Protein AF-Q4JHN9-F1 (afdb_monomer_lite)

Sequence (179 aa):
MSAEQQNNEEVTIDLRRLFILIRKHIISILIWMIGLGLIAYGVSEYVLVPKYTASTQLLVNRKTADANHADANQAYANQQADINAVTTYKDIITSNVILKGASKYLANPVTLVKKATPAKKAVYKTNDGTRTLVKKAVKAKPAVYKRESKSYSVSANELASAVSVTTTTSSQVFTLSAT

InterPro domains:
  IPR003856 Polysaccharide chain length determinant, N-terminal domain [PF02706] (12-102)
  IPR050445 Bacterial polysaccharide biosynthesis and export [PTHR32309] (4-179)

Radius of gyration: 36.32 Å; chains: 1; bounding box: 99×87×78 Å

pLDDT: mean 79.11, std 12.31, range [41.12, 96.75]

Structure (mmCIF, N/CA/C/O backbone):
data_AF-Q4JHN9-F1
#
_entry.id   AF-Q4JHN9-F1
#
loop_
_atom_site.group_PDB
_atom_site.id
_atom_site.type_symbol
_atom_site.label_atom_id
_atom_site.label_alt_id
_atom_site.label_comp_id
_atom_site.label_asym_id
_atom_site.label_entity_id
_atom_site.label_seq_id
_atom_site.pdbx_PDB_ins_code
_atom_site.Cartn_x
_atom_site.Cartn_y
_atom_site.Cartn_z
_atom_site.occupancy
_atom_site.B_iso_or_equiv
_atom_site.auth_seq_id
_atom_site.auth_comp_id
_atom_site.auth_asym_id
_atom_site.auth_atom_id
_atom_site.pdbx_PDB_model_num
ATOM 1 N N . MET A 1 1 ? -60.855 36.643 19.076 1.00 41.12 1 MET A N 1
ATOM 2 C CA . MET A 1 1 ? -59.523 37.004 19.606 1.00 41.12 1 MET A CA 1
ATOM 3 C C . MET A 1 1 ? -59.345 36.273 20.923 1.00 41.12 1 MET A C 1
ATOM 5 O O . MET A 1 1 ? -59.906 36.708 21.916 1.00 41.12 1 MET A O 1
ATOM 9 N N . SER A 1 2 ? -58.635 35.146 20.904 1.00 42.09 2 SER A N 1
ATOM 10 C CA . SER A 1 2 ? -58.184 34.444 22.110 1.00 42.09 2 SER A CA 1
ATOM 11 C C . SER A 1 2 ? -56.665 34.478 22.063 1.00 42.09 2 SER A C 1
ATOM 13 O O . SER A 1 2 ? -56.081 33.980 21.106 1.00 42.09 2 SER A O 1
ATOM 15 N N . ALA A 1 3 ? -56.047 35.170 23.015 1.00 45.53 3 ALA A N 1
ATOM 16 C CA . ALA A 1 3 ? -54.600 35.275 23.096 1.00 45.53 3 ALA A CA 1
ATOM 17 C C . ALA A 1 3 ? -54.029 33.956 23.631 1.00 45.53 3 ALA A C 1
ATOM 19 O O . ALA A 1 3 ? -54.346 33.551 24.749 1.00 45.53 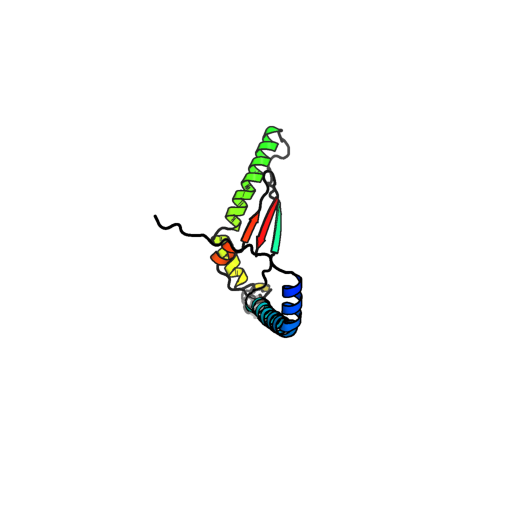3 ALA A O 1
ATOM 20 N N . GLU A 1 4 ? -53.195 33.297 22.829 1.00 49.97 4 GLU A N 1
ATOM 21 C CA . GLU A 1 4 ? -52.275 32.265 23.296 1.00 49.97 4 GLU A CA 1
ATOM 22 C C . GLU A 1 4 ? -51.260 32.915 24.244 1.00 49.97 4 GLU A C 1
ATOM 24 O O . GLU A 1 4 ? -50.441 33.737 23.834 1.00 49.97 4 GLU A O 1
ATOM 29 N N . GLN A 1 5 ? -51.317 32.566 25.528 1.00 47.78 5 GLN A N 1
ATOM 30 C CA . GLN A 1 5 ? -50.226 32.849 26.454 1.00 47.78 5 GLN A CA 1
ATOM 31 C C . GLN A 1 5 ? -49.140 31.789 26.251 1.00 47.78 5 GLN A C 1
ATOM 33 O O . GLN A 1 5 ? -49.247 30.667 26.744 1.00 47.78 5 GLN A O 1
ATOM 38 N N . GLN A 1 6 ? -48.094 32.151 25.508 1.00 51.75 6 GLN A N 1
ATOM 39 C CA . GLN A 1 6 ? -46.836 31.410 25.471 1.00 51.75 6 GLN A CA 1
ATOM 40 C C . GLN A 1 6 ? -46.170 31.487 26.852 1.00 51.75 6 GLN A C 1
ATOM 42 O O . GLN A 1 6 ? -45.677 32.537 27.263 1.00 51.75 6 GLN A O 1
ATOM 47 N N . ASN A 1 7 ? -46.182 30.369 27.579 1.00 50.44 7 ASN A N 1
ATOM 48 C CA . ASN A 1 7 ? -45.398 30.178 28.792 1.00 50.44 7 ASN A CA 1
ATOM 49 C C . ASN A 1 7 ? -43.935 29.931 28.388 1.00 50.44 7 ASN A C 1
ATOM 51 O O . ASN A 1 7 ? -43.575 28.835 27.963 1.00 50.44 7 ASN A O 1
ATOM 55 N N . ASN A 1 8 ? -43.115 30.976 28.476 1.00 60.31 8 ASN A N 1
ATOM 56 C CA . ASN A 1 8 ? -41.665 30.846 28.450 1.00 60.31 8 ASN A CA 1
ATOM 57 C C . ASN A 1 8 ? -41.204 30.426 29.851 1.00 60.31 8 ASN A C 1
ATOM 59 O O . ASN A 1 8 ? -41.016 31.274 30.722 1.00 60.31 8 ASN A O 1
ATOM 63 N N . GLU A 1 9 ? -41.026 29.123 30.067 1.00 59.16 9 GLU A N 1
ATOM 64 C CA . GLU A 1 9 ? -40.339 28.620 31.254 1.00 59.16 9 GLU A CA 1
ATOM 65 C C . GLU A 1 9 ? -38.863 29.035 31.179 1.00 59.16 9 GLU A C 1
ATOM 67 O O . GLU A 1 9 ? -38.101 28.548 30.341 1.00 59.16 9 GLU A O 1
ATOM 72 N N . GLU A 1 10 ? -38.440 29.959 32.045 1.00 56.34 10 GLU A N 1
ATOM 73 C CA . GLU A 1 10 ? -37.020 30.214 32.277 1.00 56.34 10 GLU A CA 1
ATOM 74 C C . GLU A 1 10 ? -36.365 28.915 32.766 1.00 56.34 10 GLU A C 1
ATOM 76 O O . GLU A 1 10 ? -36.549 28.493 33.911 1.00 56.34 10 GLU A O 1
ATOM 81 N N . VAL A 1 11 ? -35.583 28.269 31.897 1.00 64.56 11 VAL A N 1
ATOM 82 C CA . VAL A 1 11 ? -34.820 27.055 32.218 1.00 64.56 11 VAL A CA 1
ATOM 83 C C . VAL A 1 11 ? -33.631 27.437 33.105 1.00 64.56 11 VAL A C 1
ATOM 85 O O . VAL A 1 11 ? -32.476 27.482 32.682 1.00 64.56 11 VAL A O 1
ATOM 88 N N . THR A 1 12 ? -33.910 27.755 34.365 1.00 68.38 12 THR A N 1
ATOM 89 C CA . THR A 1 12 ? -32.893 28.004 35.387 1.00 68.38 12 THR A CA 1
ATOM 90 C C . THR A 1 12 ? -32.438 26.660 35.954 1.00 68.38 12 THR A C 1
ATOM 92 O O . THR A 1 12 ? -33.041 26.071 36.850 1.00 68.38 12 THR A O 1
ATOM 95 N N . ILE A 1 13 ? -31.373 26.107 35.370 1.00 71.50 13 ILE A N 1
ATOM 96 C CA . ILE A 1 13 ? -30.802 24.828 35.809 1.00 71.50 13 ILE A CA 1
ATOM 97 C C . ILE A 1 13 ? -30.054 25.039 37.130 1.00 71.50 13 ILE A C 1
ATOM 99 O O . ILE A 1 13 ? -28.953 25.588 37.161 1.00 71.50 13 ILE A O 1
ATOM 103 N N . ASP A 1 14 ? -30.637 24.562 38.230 1.00 82.38 14 ASP A N 1
ATOM 104 C CA . ASP A 1 14 ? -30.000 24.576 39.549 1.00 82.38 14 ASP A CA 1
ATOM 105 C C . ASP A 1 14 ? -28.889 23.509 39.649 1.00 82.38 14 ASP A C 1
ATOM 107 O O . ASP A 1 14 ? -29.134 22.298 39.732 1.00 82.38 14 ASP A O 1
ATOM 111 N N . LEU A 1 15 ? -27.637 23.976 39.686 1.00 85.25 15 LEU A N 1
ATOM 112 C CA . LEU A 1 15 ? -26.432 23.145 39.764 1.00 85.25 15 LEU A CA 1
ATOM 113 C C . LEU A 1 15 ? -26.365 22.294 41.043 1.00 85.25 15 LEU A C 1
ATOM 115 O O . LEU A 1 15 ? -25.808 21.191 41.019 1.00 85.25 15 LEU A O 1
ATOM 119 N N . ARG A 1 16 ? -26.952 22.748 42.162 1.00 84.94 16 ARG A N 1
ATOM 120 C CA . ARG A 1 16 ? -26.986 21.954 43.405 1.00 84.94 16 ARG A CA 1
ATOM 121 C C . ARG A 1 16 ? -27.876 20.731 43.253 1.00 84.94 16 ARG A C 1
ATOM 123 O O . ARG A 1 16 ? -27.488 19.642 43.680 1.00 84.94 16 ARG A O 1
ATOM 130 N N . ARG A 1 17 ? -29.048 20.890 42.630 1.00 82.25 17 ARG A N 1
ATOM 131 C CA . ARG A 1 17 ? -29.961 19.771 42.350 1.00 82.25 17 ARG A CA 1
ATOM 132 C C . ARG A 1 17 ? -29.320 18.749 41.419 1.00 82.25 17 ARG A C 1
ATOM 134 O O . ARG A 1 17 ? -29.423 17.552 41.686 1.00 82.25 17 ARG A O 1
ATOM 141 N N . LEU A 1 18 ? -28.601 19.202 40.393 1.00 85.50 18 LEU A N 1
ATOM 142 C CA . LEU A 1 18 ? -27.877 18.321 39.475 1.00 85.50 18 LEU A CA 1
ATOM 143 C C . LEU A 1 18 ? -26.806 17.489 40.203 1.00 85.50 18 LEU A C 1
ATOM 145 O O . LEU A 1 18 ? -26.737 16.274 40.024 1.00 85.50 18 LEU A O 1
ATOM 149 N N . PHE A 1 19 ? -26.012 18.112 41.079 1.00 87.56 19 PHE A N 1
ATOM 150 C CA . PHE A 1 19 ? -24.959 17.418 41.827 1.00 87.56 19 PHE A CA 1
ATOM 151 C C . PHE A 1 19 ? -25.514 16.334 42.765 1.00 87.56 19 PHE A C 1
ATOM 153 O O . PHE A 1 19 ? -24.973 15.228 42.846 1.00 87.56 19 PHE A O 1
ATOM 160 N N . ILE A 1 20 ? -26.631 16.617 43.442 1.00 88.19 20 ILE A N 1
ATOM 161 C CA . ILE A 1 20 ? -27.320 15.640 44.298 1.00 88.19 20 ILE A CA 1
ATOM 162 C C . ILE A 1 20 ? -27.858 14.472 43.457 1.00 88.19 20 ILE A C 1
ATOM 164 O O . ILE A 1 20 ? -27.726 13.311 43.857 1.00 88.19 20 ILE A O 1
ATOM 168 N N . LEU A 1 21 ? -28.417 14.757 42.277 1.00 86.94 21 LEU A N 1
ATOM 169 C CA . LEU A 1 21 ? -28.942 13.742 41.364 1.00 86.94 21 LEU A CA 1
ATOM 170 C C . LEU A 1 21 ? -27.839 12.812 40.835 1.00 86.94 21 LEU A C 1
ATOM 172 O O . LEU A 1 21 ? -28.029 11.593 40.823 1.00 86.94 21 LEU A O 1
ATOM 176 N N . ILE A 1 22 ? -26.683 13.372 40.464 1.00 88.44 22 ILE A N 1
ATOM 177 C CA . ILE A 1 22 ? -25.501 12.620 40.019 1.00 88.44 22 ILE A CA 1
ATOM 178 C C . ILE A 1 22 ? -24.998 11.710 41.138 1.00 88.44 22 ILE A C 1
ATOM 180 O O . ILE A 1 22 ? -24.801 10.518 40.914 1.00 88.44 22 ILE A O 1
ATOM 184 N N . ARG A 1 23 ? -24.843 12.231 42.362 1.00 88.94 23 ARG A N 1
ATOM 185 C CA . ARG A 1 23 ? -24.357 11.434 43.499 1.00 88.94 23 ARG A CA 1
ATOM 186 C C . ARG A 1 23 ? -25.305 10.280 43.838 1.00 88.94 23 ARG A C 1
ATOM 188 O O . ARG A 1 23 ? -24.839 9.203 44.198 1.00 88.94 23 ARG A O 1
ATOM 195 N N . LYS A 1 24 ? -26.617 10.479 43.670 1.00 90.94 24 LYS A N 1
ATOM 196 C CA . LYS A 1 24 ? -27.637 9.435 43.857 1.00 90.94 24 LYS A CA 1
ATOM 197 C C . LYS A 1 24 ? -27.557 8.322 42.802 1.00 90.94 24 LYS A C 1
ATOM 199 O O . LYS A 1 24 ? -27.818 7.172 43.132 1.00 90.94 24 LYS A O 1
ATOM 204 N N . HIS A 1 25 ? -27.171 8.642 41.565 1.00 93.00 25 HIS A N 1
ATOM 205 C CA . HIS A 1 25 ? -27.132 7.691 40.442 1.00 93.00 25 HIS A CA 1
ATOM 206 C C . HIS A 1 25 ? -25.715 7.315 39.998 1.00 93.00 25 HIS A C 1
ATOM 208 O O . HIS A 1 25 ? -25.537 6.747 38.921 1.00 93.00 25 HIS A O 1
ATOM 214 N N . ILE A 1 26 ? -24.697 7.580 40.819 1.00 92.56 26 ILE A N 1
ATOM 215 C CA . ILE A 1 26 ? -23.294 7.395 40.431 1.00 92.56 26 ILE A CA 1
ATOM 216 C C . ILE A 1 26 ? -22.967 5.945 40.046 1.00 92.56 26 ILE A C 1
ATOM 218 O O . ILE A 1 26 ? -22.181 5.705 39.136 1.00 92.56 26 ILE A O 1
ATOM 222 N N . ILE A 1 27 ? -23.650 4.978 40.667 1.00 92.19 27 ILE A N 1
ATOM 223 C CA . ILE A 1 27 ? -23.538 3.551 40.336 1.00 92.19 27 ILE A CA 1
ATOM 224 C C . ILE A 1 27 ? -24.110 3.268 38.940 1.00 92.19 27 ILE A C 1
ATOM 226 O O . ILE A 1 27 ? -23.482 2.569 38.151 1.00 92.19 27 ILE A O 1
ATOM 230 N N . SER A 1 28 ? -25.263 3.851 38.596 1.00 92.44 28 SER A N 1
ATOM 231 C CA . SER A 1 28 ? -25.856 3.717 37.257 1.00 92.44 28 SER A CA 1
ATOM 232 C C . SER A 1 28 ? -24.954 4.321 36.182 1.00 92.44 28 SER A C 1
ATOM 234 O O . SER A 1 28 ? -24.826 3.752 35.101 1.00 92.44 28 SER A O 1
ATOM 236 N N . ILE A 1 29 ? -24.309 5.452 36.485 1.00 93.69 29 ILE A N 1
ATOM 237 C CA . ILE A 1 29 ? -23.337 6.090 35.589 1.00 93.69 29 ILE A CA 1
ATOM 238 C C . ILE A 1 29 ? -22.133 5.167 35.380 1.00 93.69 29 ILE A C 1
ATOM 240 O O . ILE A 1 29 ? -21.707 4.978 34.245 1.00 93.69 29 ILE A O 1
ATOM 244 N N . LEU A 1 30 ? -21.619 4.547 36.446 1.00 94.94 30 LEU A N 1
ATOM 245 C CA . LEU A 1 30 ? -20.498 3.612 36.358 1.00 94.94 30 LEU A CA 1
ATOM 246 C C . LEU A 1 30 ? -20.842 2.385 35.498 1.00 94.94 30 LEU A C 1
ATOM 248 O O . LEU A 1 30 ? -20.053 1.997 34.641 1.00 94.94 30 LEU A O 1
ATOM 252 N N . ILE A 1 31 ? -22.036 1.812 35.677 1.00 95.88 31 ILE A N 1
ATOM 253 C CA . ILE A 1 31 ? -22.520 0.672 34.882 1.00 95.88 31 ILE A CA 1
ATOM 254 C C . ILE A 1 31 ? -22.619 1.048 33.402 1.00 95.88 31 ILE A C 1
ATOM 256 O O . ILE A 1 31 ? -22.148 0.299 32.550 1.00 95.88 31 ILE A O 1
ATOM 260 N N . TRP A 1 32 ? -23.178 2.218 33.089 1.00 95.75 32 TRP A N 1
ATOM 261 C CA . TRP A 1 32 ? -23.251 2.715 31.714 1.00 95.75 32 TRP A CA 1
ATOM 262 C C . TRP A 1 32 ? -21.872 2.986 31.116 1.00 95.75 32 TRP A C 1
ATOM 264 O O . TRP A 1 32 ? -21.642 2.661 29.955 1.00 95.75 32 TRP A O 1
ATOM 274 N N . MET A 1 33 ? -20.943 3.532 31.902 1.00 95.69 33 MET A N 1
ATOM 275 C CA . MET A 1 33 ? -19.576 3.788 31.455 1.00 95.69 33 MET A CA 1
ATOM 276 C C . MET A 1 33 ? -18.860 2.481 31.097 1.00 95.69 33 MET A C 1
ATOM 278 O O . MET A 1 33 ? -18.254 2.384 30.033 1.00 95.69 33 MET A O 1
ATOM 282 N N . ILE A 1 34 ? -18.981 1.457 31.946 1.00 96.75 34 ILE A N 1
ATOM 283 C CA . ILE A 1 34 ? -18.409 0.130 31.690 1.00 96.75 34 ILE A CA 1
ATOM 284 C C . ILE A 1 34 ? -19.102 -0.524 30.491 1.00 96.75 34 ILE A C 1
ATOM 286 O O . ILE A 1 34 ? -18.427 -1.051 29.613 1.00 96.75 34 ILE A O 1
ATOM 290 N N . GLY A 1 35 ? -20.433 -0.455 30.412 1.00 96.44 35 GLY A N 1
ATOM 291 C CA . GLY A 1 35 ? -21.207 -1.028 29.310 1.00 96.44 35 GLY A CA 1
ATOM 292 C C . GLY A 1 35 ? -20.828 -0.426 27.958 1.00 96.44 35 GLY A C 1
ATOM 293 O O . GLY A 1 35 ? -20.482 -1.157 27.032 1.00 96.44 35 GLY A O 1
ATOM 294 N N . LEU A 1 36 ? -20.812 0.904 27.854 1.00 96.75 36 LEU A N 1
ATOM 295 C CA . LEU A 1 36 ? -20.372 1.598 26.644 1.00 96.75 36 LEU A CA 1
ATOM 296 C C . LEU A 1 36 ? -18.889 1.353 26.351 1.00 96.75 36 LEU A C 1
ATOM 298 O O . LEU A 1 36 ? -18.531 1.188 25.190 1.00 96.75 36 LEU A O 1
ATOM 302 N N . GLY A 1 37 ? -18.040 1.280 27.379 1.00 96.75 37 GLY A N 1
ATOM 303 C CA . GLY A 1 37 ? -16.620 0.963 27.231 1.00 96.75 37 GLY A CA 1
ATOM 304 C C . GLY A 1 37 ? -16.384 -0.427 26.638 1.00 96.75 37 GLY A C 1
ATOM 305 O O . GLY A 1 37 ? -15.584 -0.570 25.718 1.00 96.75 37 GLY A O 1
ATOM 306 N N . LEU A 1 38 ? -17.123 -1.441 27.097 1.00 96.19 38 LEU A N 1
ATOM 307 C CA . LEU A 1 38 ? -17.059 -2.800 26.550 1.00 96.19 38 LEU A CA 1
ATOM 308 C C . LEU A 1 38 ? -17.563 -2.858 25.107 1.00 96.19 38 LEU A C 1
ATOM 310 O O . LEU A 1 38 ? -16.948 -3.520 24.273 1.00 96.19 38 LEU A O 1
ATOM 314 N N . ILE A 1 39 ? -18.646 -2.141 24.796 1.00 95.69 39 ILE A N 1
ATOM 315 C CA . ILE A 1 39 ? -19.159 -2.040 23.425 1.00 95.69 39 ILE A CA 1
ATOM 316 C C . ILE A 1 39 ? -18.121 -1.360 22.525 1.00 95.69 39 ILE A C 1
ATOM 318 O O . ILE A 1 39 ? -17.803 -1.884 21.462 1.00 95.69 39 ILE A O 1
ATOM 322 N N . ALA A 1 40 ? -17.550 -0.233 22.955 1.00 95.12 40 ALA A N 1
ATOM 323 C CA . ALA A 1 40 ? -16.529 0.491 22.202 1.00 95.12 40 ALA A CA 1
ATOM 324 C C . ALA A 1 40 ? -15.269 -0.357 21.982 1.00 95.12 40 ALA A C 1
ATOM 326 O O . ALA A 1 40 ? -14.732 -0.373 20.877 1.00 95.12 40 ALA A O 1
ATOM 327 N N . TYR A 1 41 ? -14.835 -1.109 22.997 1.00 94.81 41 TYR A N 1
ATOM 328 C CA . TYR A 1 41 ? -13.729 -2.056 22.876 1.00 94.81 41 TYR A CA 1
ATOM 329 C C . TYR A 1 41 ? -14.039 -3.165 21.863 1.00 94.81 41 TYR A C 1
ATOM 331 O O . TYR A 1 41 ? -13.232 -3.426 20.975 1.00 94.81 41 TYR A O 1
ATOM 339 N N . GLY A 1 42 ? -15.232 -3.764 21.933 1.00 93.94 42 GLY A N 1
ATOM 340 C CA . GLY A 1 42 ? -15.662 -4.778 20.970 1.00 93.94 42 GLY A CA 1
ATOM 341 C C . GLY A 1 42 ? -15.710 -4.239 19.537 1.00 93.94 42 GLY A C 1
ATOM 342 O O . GLY A 1 42 ? -15.215 -4.876 18.612 1.00 93.94 42 GLY A O 1
ATOM 343 N N . VAL A 1 43 ? -16.235 -3.031 19.337 1.00 93.06 43 VAL A N 1
ATOM 344 C CA . VAL A 1 43 ? -16.220 -2.388 18.016 1.00 93.06 43 VAL A CA 1
ATOM 345 C C . VAL A 1 43 ? -14.783 -2.123 17.559 1.00 93.06 43 VAL A C 1
ATOM 347 O O . VAL A 1 43 ? -14.446 -2.403 16.411 1.00 93.06 43 VAL A O 1
ATOM 350 N N . SER A 1 44 ? -13.915 -1.635 18.442 1.00 92.44 44 SER A N 1
ATOM 351 C CA . SER A 1 44 ? -12.528 -1.333 18.091 1.00 92.44 44 SER A CA 1
ATOM 352 C C . SER A 1 44 ? -11.729 -2.573 17.695 1.00 92.44 44 SER A C 1
ATOM 354 O O . SER A 1 44 ? -10.974 -2.504 16.736 1.00 92.44 44 SER A O 1
ATOM 356 N N . GLU A 1 45 ? -11.876 -3.689 18.404 1.00 89.62 45 GLU A N 1
ATOM 357 C CA . GLU A 1 45 ? -11.063 -4.886 18.147 1.00 89.62 45 GLU A CA 1
ATOM 358 C C . GLU A 1 45 ? -11.598 -5.712 16.967 1.00 89.62 45 GLU A C 1
ATOM 360 O O . GLU A 1 45 ? -10.824 -6.258 16.183 1.00 89.62 45 GLU A O 1
ATOM 365 N N . TYR A 1 46 ? -12.925 -5.804 16.815 1.00 87.81 46 TYR A N 1
ATOM 366 C CA . TYR A 1 46 ? -13.541 -6.697 15.827 1.00 87.81 46 TYR A CA 1
ATOM 367 C C . TYR A 1 46 ? -13.997 -5.998 14.543 1.00 87.81 46 TYR A C 1
ATOM 369 O O . TYR A 1 46 ? -14.091 -6.651 13.505 1.00 87.81 46 TYR A O 1
ATOM 377 N N . VAL A 1 47 ? -14.307 -4.697 14.587 1.00 88.06 47 VAL A N 1
ATOM 378 C CA . VAL A 1 47 ? -14.827 -3.958 13.420 1.00 88.06 47 VAL A CA 1
ATOM 379 C C . VAL A 1 47 ? -13.741 -3.107 12.765 1.00 88.06 47 VAL A C 1
ATOM 381 O O . VAL A 1 47 ? -13.705 -3.002 11.537 1.00 88.06 47 VAL A O 1
ATOM 384 N N . LEU A 1 48 ? -12.836 -2.506 13.545 1.00 85.00 48 LEU A N 1
ATOM 385 C CA . LEU A 1 48 ? -11.754 -1.694 12.988 1.00 85.00 48 LEU A CA 1
ATOM 386 C C . LEU A 1 48 ? -10.588 -2.583 12.545 1.00 85.00 48 LEU A C 1
ATOM 388 O O . LEU A 1 48 ? -9.716 -2.952 13.324 1.00 85.00 48 LEU A O 1
ATOM 392 N N . VAL A 1 49 ? -10.550 -2.890 11.250 1.00 80.94 49 VAL A N 1
ATOM 393 C CA . VAL A 1 49 ? -9.400 -3.568 10.639 1.00 80.94 49 VAL A CA 1
ATOM 394 C C . VAL A 1 49 ? -8.184 -2.624 10.661 1.00 80.94 49 VAL A C 1
ATOM 396 O O . VAL A 1 49 ? -8.305 -1.483 10.196 1.00 80.94 49 VAL A O 1
ATOM 399 N N . PRO A 1 50 ? -7.007 -3.060 11.160 1.00 78.94 50 PRO A N 1
ATOM 400 C CA . PRO A 1 50 ? -5.805 -2.234 11.151 1.00 78.94 50 PRO A CA 1
ATOM 401 C C . PRO A 1 50 ? -5.396 -1.908 9.711 1.00 78.94 50 PRO A C 1
ATOM 403 O O . PRO A 1 50 ? -5.246 -2.801 8.877 1.00 78.94 50 PRO A O 1
ATOM 406 N N . LYS A 1 51 ? -5.210 -0.617 9.420 1.00 80.00 51 LYS A N 1
ATOM 407 C CA . LYS A 1 51 ? -4.725 -0.136 8.120 1.00 80.00 51 LYS A CA 1
ATOM 408 C C . LYS A 1 51 ? -3.211 0.027 8.167 1.00 80.00 51 LYS A C 1
ATOM 410 O O . LYS A 1 51 ? -2.697 0.710 9.051 1.00 80.00 51 LYS A O 1
ATOM 415 N N . TYR A 1 52 ? -2.510 -0.577 7.214 1.00 82.25 52 TYR A N 1
ATOM 416 C CA . TYR A 1 52 ? -1.054 -0.508 7.114 1.00 82.25 52 TYR A CA 1
ATOM 417 C C . TYR A 1 52 ? -0.672 0.295 5.885 1.00 82.25 52 TYR A C 1
ATOM 419 O O . TYR A 1 52 ? -1.064 -0.052 4.777 1.00 82.25 52 TYR A O 1
ATOM 427 N N . THR A 1 53 ? 0.123 1.342 6.077 1.00 83.69 53 THR A N 1
ATOM 428 C CA . THR A 1 53 ? 0.590 2.176 4.973 1.00 83.69 53 THR A CA 1
ATOM 429 C C . THR A 1 53 ? 2.050 1.882 4.649 1.00 83.69 53 THR A C 1
ATOM 431 O O . THR A 1 53 ? 2.894 1.738 5.533 1.00 83.69 53 THR A O 1
ATOM 434 N N . ALA A 1 54 ? 2.368 1.807 3.361 1.00 85.81 54 ALA A N 1
ATOM 435 C CA . ALA A 1 54 ? 3.733 1.744 2.851 1.00 85.81 54 ALA A CA 1
ATOM 436 C C . ALA A 1 54 ? 3.937 2.899 1.873 1.00 85.81 54 ALA A C 1
ATOM 438 O O . ALA A 1 54 ? 3.057 3.174 1.064 1.00 85.81 54 ALA A O 1
ATOM 439 N N . SER A 1 55 ? 5.069 3.599 1.945 1.00 88.25 55 SER A N 1
ATOM 440 C CA . SER A 1 55 ? 5.364 4.714 1.038 1.00 88.25 55 SER A CA 1
ATOM 441 C C . SER A 1 55 ? 6.804 4.672 0.544 1.00 88.25 55 SER A C 1
ATOM 443 O O . SER A 1 55 ? 7.712 4.305 1.287 1.00 88.25 55 SER A O 1
ATOM 445 N N . THR A 1 56 ? 7.017 5.062 -0.710 1.00 88.19 56 THR A N 1
ATOM 446 C CA . THR A 1 56 ? 8.341 5.193 -1.324 1.00 88.19 56 THR A CA 1
ATOM 447 C C . THR A 1 56 ? 8.415 6.449 -2.185 1.00 88.19 56 THR A C 1
ATOM 449 O O . THR A 1 56 ? 7.412 6.871 -2.759 1.00 88.19 56 THR A O 1
ATOM 452 N N . GLN A 1 57 ? 9.595 7.062 -2.258 1.00 86.50 57 GLN A N 1
ATOM 453 C CA . GLN A 1 57 ? 9.837 8.284 -3.022 1.00 86.50 57 GLN A CA 1
ATOM 454 C C . GLN A 1 57 ? 10.696 7.967 -4.242 1.00 86.50 57 GLN A C 1
ATOM 456 O O . GLN A 1 57 ? 11.737 7.319 -4.127 1.00 86.50 57 GLN A O 1
ATOM 461 N N . LEU A 1 58 ? 10.255 8.431 -5.407 1.00 86.00 58 LEU A N 1
ATOM 462 C CA . LEU A 1 58 ? 10.913 8.199 -6.686 1.00 86.00 58 LEU A CA 1
ATOM 463 C C . LEU A 1 58 ? 11.303 9.536 -7.310 1.00 86.00 58 LEU A C 1
ATOM 465 O O . LEU A 1 58 ? 10.473 10.435 -7.434 1.00 86.00 58 LEU A O 1
ATOM 469 N N . LEU A 1 59 ? 12.573 9.646 -7.703 1.00 85.31 59 LEU A N 1
ATOM 470 C CA . LEU A 1 59 ? 13.118 10.795 -8.418 1.00 85.31 59 LEU A CA 1
ATOM 471 C C . LEU A 1 59 ? 13.102 10.511 -9.919 1.00 85.31 59 LEU A C 1
ATOM 473 O O . LEU A 1 59 ? 13.685 9.528 -10.381 1.00 85.31 59 LEU A O 1
ATOM 477 N N . VAL A 1 60 ? 12.449 11.385 -10.679 1.00 77.88 60 VAL A N 1
ATOM 478 C CA . VAL A 1 60 ? 12.441 11.332 -12.138 1.00 77.88 60 VAL A CA 1
ATOM 479 C C . VAL A 1 60 ? 13.583 12.179 -12.660 1.00 77.88 60 VAL A C 1
ATOM 481 O O . VAL A 1 60 ? 13.614 13.387 -12.461 1.00 77.88 60 VAL A O 1
ATOM 484 N N . ASN A 1 61 ? 14.504 11.539 -13.369 1.00 76.12 61 ASN A N 1
ATOM 485 C CA . ASN A 1 61 ? 15.528 12.235 -14.126 1.00 76.12 61 ASN A CA 1
ATOM 486 C C . ASN A 1 61 ? 15.596 11.638 -15.529 1.00 76.12 61 ASN A C 1
ATOM 488 O O . ASN A 1 61 ? 15.713 10.419 -15.692 1.00 76.12 61 ASN A O 1
ATOM 492 N N . ARG A 1 62 ? 15.507 12.489 -16.550 1.00 67.56 62 ARG A N 1
ATOM 493 C CA . ARG A 1 62 ? 15.697 12.078 -17.938 1.00 67.56 62 ARG A CA 1
ATOM 494 C C . ARG A 1 62 ? 17.167 12.240 -18.295 1.00 67.56 62 ARG A C 1
ATOM 496 O O . ARG A 1 62 ? 17.757 13.297 -18.115 1.00 67.56 62 ARG A O 1
ATOM 503 N N . LYS A 1 63 ? 17.769 11.183 -18.841 1.00 65.94 63 LYS A N 1
ATOM 504 C CA . LYS A 1 63 ? 19.142 11.244 -19.347 1.00 65.94 63 LYS A CA 1
ATOM 505 C C . LYS A 1 63 ? 19.151 12.097 -20.619 1.00 65.94 63 LYS A C 1
ATOM 507 O O . LYS A 1 63 ? 18.726 11.622 -21.670 1.00 65.94 63 LYS A O 1
ATOM 512 N N . THR A 1 64 ? 19.592 13.348 -20.528 1.00 59.41 64 THR A N 1
ATOM 513 C CA . THR A 1 64 ? 19.792 14.206 -21.702 1.00 59.41 64 THR A CA 1
ATOM 514 C C . THR A 1 64 ? 21.013 13.709 -22.481 1.00 59.41 64 THR A C 1
ATOM 516 O O . THR A 1 64 ? 22.048 13.376 -21.902 1.00 59.41 64 THR A O 1
ATOM 519 N N . ALA A 1 65 ? 20.867 13.555 -23.799 1.00 53.84 65 ALA A N 1
ATOM 520 C CA . ALA A 1 65 ? 21.932 13.041 -24.664 1.00 53.84 65 ALA A CA 1
ATOM 521 C C . ALA A 1 65 ? 23.047 14.077 -24.913 1.00 53.84 65 ALA A C 1
ATOM 523 O O . ALA 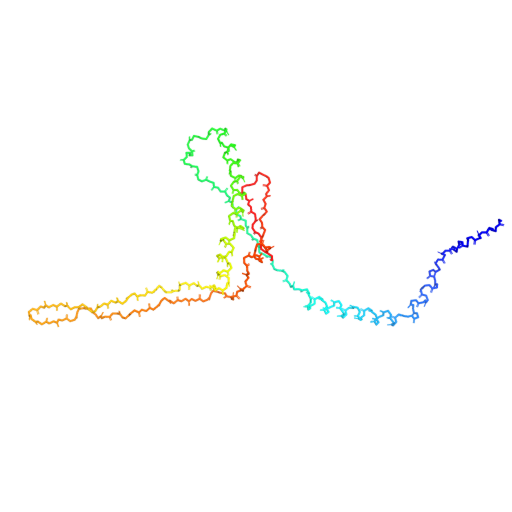A 1 65 ? 24.177 13.680 -25.173 1.00 53.84 65 ALA A O 1
ATOM 524 N N . ASP A 1 66 ? 22.757 15.368 -24.729 1.00 54.19 66 ASP A N 1
ATOM 525 C CA . ASP A 1 66 ? 23.690 16.478 -24.937 1.00 54.19 66 ASP A CA 1
ATOM 526 C C . ASP A 1 66 ? 23.887 17.280 -23.645 1.00 54.19 66 ASP A C 1
ATOM 528 O O . ASP A 1 66 ? 23.309 18.343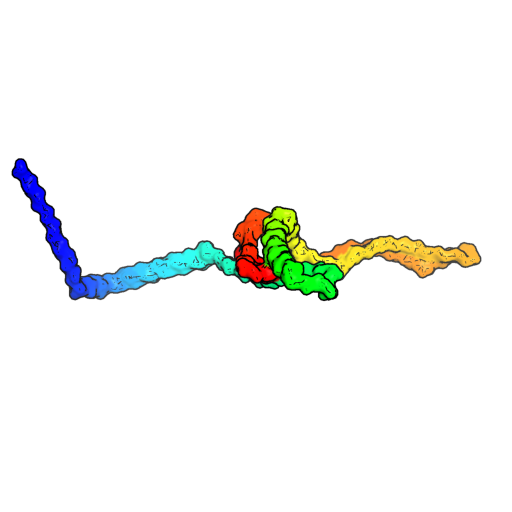 -23.436 1.00 54.19 66 ASP A O 1
ATOM 532 N N . ALA A 1 67 ? 24.723 16.765 -22.742 1.00 54.56 67 ALA A N 1
ATOM 533 C CA . ALA A 1 67 ? 25.101 17.473 -21.514 1.00 54.56 67 ALA A CA 1
ATOM 534 C C . ALA A 1 67 ? 26.056 18.666 -21.760 1.00 54.56 67 ALA A C 1
ATOM 536 O O . ALA A 1 67 ? 26.357 19.406 -20.828 1.00 54.56 67 ALA A O 1
ATOM 537 N N . ASN A 1 68 ? 26.531 18.855 -22.998 1.00 52.00 68 ASN A N 1
ATOM 538 C CA . ASN A 1 68 ? 27.579 19.823 -23.338 1.00 52.00 68 ASN A CA 1
ATOM 539 C C . ASN A 1 68 ? 27.058 21.150 -23.929 1.00 52.00 68 ASN A C 1
ATOM 541 O O . ASN A 1 68 ? 27.845 22.078 -24.091 1.00 52.00 68 ASN A O 1
ATOM 545 N N . HIS A 1 69 ? 25.755 21.273 -24.211 1.00 51.97 69 HIS A N 1
ATOM 546 C CA . HIS A 1 69 ? 25.132 22.495 -24.740 1.00 51.97 69 HIS A CA 1
ATOM 547 C C . HIS A 1 69 ? 23.803 22.788 -24.028 1.00 51.97 69 HIS A C 1
ATOM 549 O O . HIS A 1 69 ? 22.727 22.719 -24.615 1.00 51.97 69 HIS A O 1
ATOM 555 N N . ALA A 1 70 ? 23.864 23.082 -22.729 1.00 56.53 70 ALA A N 1
ATOM 556 C CA . ALA A 1 70 ? 22.690 23.514 -21.976 1.00 56.53 70 ALA A CA 1
ATOM 557 C C . ALA A 1 70 ? 22.524 25.038 -22.085 1.00 56.53 70 ALA A C 1
ATOM 559 O O . ALA A 1 70 ? 23.009 25.787 -21.238 1.00 56.53 70 ALA A O 1
ATOM 560 N N . ASP A 1 71 ? 21.822 25.502 -23.119 1.00 60.53 71 ASP A N 1
ATOM 561 C CA . ASP A 1 71 ? 21.264 26.857 -23.111 1.00 60.53 71 ASP A CA 1
ATOM 562 C C . ASP A 1 71 ? 20.290 26.993 -21.928 1.00 60.53 71 ASP A C 1
ATOM 564 O O . ASP A 1 71 ? 19.520 26.071 -21.644 1.00 60.53 71 ASP A O 1
ATOM 568 N N . ALA A 1 72 ? 20.264 28.146 -21.250 1.00 60.34 72 ALA A N 1
ATOM 569 C CA . ALA A 1 72 ? 19.374 28.374 -20.103 1.00 60.34 72 ALA A CA 1
ATOM 570 C C . ALA A 1 72 ? 17.893 28.078 -20.433 1.00 60.34 72 ALA A C 1
ATOM 572 O O . ALA A 1 72 ? 17.175 27.508 -19.614 1.00 60.34 72 ALA A O 1
ATOM 573 N N . ASN A 1 73 ? 17.455 28.353 -21.669 1.00 62.88 73 ASN A N 1
ATOM 574 C CA . ASN A 1 73 ? 16.109 28.012 -22.145 1.00 62.88 73 ASN A CA 1
ATOM 575 C C . ASN A 1 73 ? 15.857 26.496 -22.241 1.00 62.88 73 ASN A C 1
ATOM 577 O O . ASN A 1 73 ? 14.735 26.049 -21.998 1.00 62.88 73 ASN A O 1
ATOM 581 N N . GLN A 1 74 ? 16.878 25.692 -22.554 1.00 65.25 74 GLN A N 1
ATOM 582 C CA . GLN A 1 74 ? 16.760 24.233 -22.563 1.00 65.25 74 GLN A CA 1
ATOM 583 C C . GLN A 1 74 ? 16.691 23.668 -21.143 1.00 65.25 74 GLN A C 1
ATOM 585 O O . GLN A 1 74 ? 15.959 22.711 -20.914 1.00 65.25 74 GLN A O 1
ATOM 590 N N . ALA A 1 75 ? 17.377 24.275 -20.169 1.00 65.81 75 ALA A N 1
ATOM 591 C CA . ALA A 1 75 ? 17.288 23.857 -18.769 1.00 65.81 75 ALA A CA 1
ATOM 592 C C . ALA A 1 75 ? 15.857 23.999 -18.214 1.00 65.81 75 ALA A C 1
ATOM 594 O O . ALA A 1 75 ? 15.339 23.056 -17.615 1.00 65.81 75 ALA A O 1
ATOM 595 N N . TYR A 1 76 ? 15.179 25.120 -18.489 1.00 66.62 76 TYR A N 1
ATOM 596 C CA . TYR A 1 76 ? 13.775 25.317 -18.101 1.00 66.62 76 TYR A CA 1
ATOM 597 C C . TYR A 1 76 ? 12.817 24.365 -18.831 1.00 66.62 76 TYR A C 1
ATOM 599 O O . TYR A 1 76 ? 11.934 23.777 -18.203 1.00 66.62 76 TYR A O 1
ATOM 607 N N . ALA A 1 77 ? 13.002 24.157 -20.140 1.00 71.81 77 ALA A N 1
ATOM 608 C CA . ALA A 1 77 ? 12.200 23.200 -20.908 1.00 71.81 77 ALA A CA 1
ATOM 609 C C . ALA A 1 77 ? 12.389 21.756 -20.406 1.00 71.81 77 ALA A C 1
ATOM 611 O O . ALA A 1 77 ? 11.426 20.991 -20.298 1.00 71.81 77 ALA A O 1
ATOM 612 N N . ASN A 1 78 ? 13.619 21.396 -20.035 1.00 70.06 78 ASN A N 1
ATOM 613 C CA . ASN A 1 78 ? 13.941 20.104 -19.444 1.00 70.06 78 ASN A CA 1
ATOM 614 C C . ASN A 1 78 ? 13.287 19.954 -18.068 1.00 70.06 78 ASN A C 1
ATOM 616 O O . ASN A 1 78 ? 12.606 18.961 -17.840 1.00 70.06 78 ASN A O 1
ATOM 620 N N . GLN A 1 79 ? 13.355 20.961 -17.199 1.00 70.44 79 GLN A N 1
ATOM 621 C CA . GLN A 1 79 ? 12.690 20.905 -15.898 1.00 70.44 79 GLN A CA 1
ATOM 622 C C . GLN A 1 79 ? 11.165 20.750 -16.030 1.00 70.44 79 GLN A C 1
ATOM 624 O O . GLN A 1 79 ? 10.572 19.905 -15.359 1.00 70.44 79 GLN A O 1
ATOM 629 N N . GLN A 1 80 ? 10.525 21.499 -16.935 1.00 73.44 80 GLN A N 1
ATOM 630 C CA . GLN A 1 80 ? 9.080 21.391 -17.160 1.00 73.44 80 GLN A CA 1
ATOM 631 C C . GLN A 1 80 ? 8.680 20.012 -17.689 1.00 73.44 80 GLN A C 1
ATOM 633 O O . GLN A 1 80 ? 7.664 19.448 -17.280 1.00 73.44 80 GLN A O 1
ATOM 638 N N . ALA A 1 81 ? 9.479 19.438 -18.585 1.00 69.62 81 ALA A N 1
ATOM 639 C CA . ALA A 1 81 ? 9.190 18.118 -19.114 1.00 69.62 81 ALA A CA 1
ATOM 640 C C . ALA A 1 81 ? 9.547 16.984 -18.125 1.00 69.62 81 ALA A C 1
ATOM 642 O O . ALA A 1 81 ? 8.942 15.917 -18.209 1.00 69.62 81 ALA A O 1
ATOM 643 N N . ASP A 1 82 ? 10.428 17.218 -17.143 1.00 72.75 82 ASP A N 1
ATOM 644 C CA . ASP A 1 82 ? 10.632 16.300 -16.013 1.00 72.75 82 ASP A CA 1
ATOM 645 C C . ASP A 1 82 ? 9.396 16.285 -15.107 1.00 72.75 82 ASP A C 1
ATOM 647 O O . ASP A 1 82 ? 8.921 15.216 -14.730 1.00 72.75 82 ASP A O 1
ATOM 651 N N . ILE A 1 83 ? 8.814 17.459 -14.835 1.00 76.69 83 ILE A N 1
ATOM 652 C CA . ILE A 1 83 ? 7.558 17.591 -14.081 1.00 76.69 83 ILE A CA 1
ATOM 653 C C 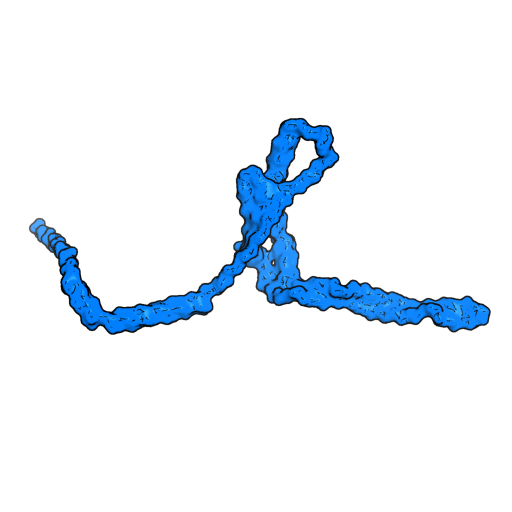. ILE A 1 83 ? 6.404 16.902 -14.826 1.00 76.69 83 ILE A C 1
ATOM 655 O O . ILE A 1 83 ? 5.629 16.168 -14.220 1.00 76.69 83 ILE A O 1
ATOM 659 N N . ASN A 1 84 ? 6.306 17.060 -16.148 1.00 77.62 84 ASN A N 1
ATOM 660 C CA . ASN A 1 84 ? 5.272 16.378 -16.935 1.00 77.62 84 ASN A CA 1
ATOM 661 C C . ASN A 1 84 ? 5.466 14.851 -16.955 1.00 77.62 84 ASN A C 1
ATOM 663 O O . ASN A 1 84 ? 4.487 14.104 -16.956 1.00 77.62 84 ASN A O 1
ATOM 667 N N . ALA A 1 85 ? 6.714 14.373 -16.934 1.00 78.75 85 ALA A N 1
ATOM 668 C CA . ALA A 1 85 ? 7.011 12.945 -16.872 1.00 78.75 85 ALA A CA 1
ATOM 669 C C . ALA A 1 85 ? 6.508 12.303 -15.572 1.00 78.75 85 ALA A C 1
ATOM 671 O O . ALA A 1 85 ? 6.099 11.144 -15.595 1.00 78.75 85 ALA A O 1
ATOM 672 N N . VAL A 1 86 ? 6.473 13.044 -14.459 1.00 79.25 86 VAL A N 1
ATOM 673 C CA . VAL A 1 86 ? 5.890 12.567 -13.197 1.00 79.25 86 VAL A CA 1
ATOM 674 C C . VAL A 1 86 ? 4.423 12.157 -13.382 1.00 79.25 86 VAL A C 1
ATOM 676 O O . VAL A 1 86 ? 4.032 11.081 -12.929 1.00 79.25 86 VAL A O 1
ATOM 679 N N . THR A 1 87 ? 3.620 12.955 -14.092 1.00 82.00 87 THR A N 1
ATOM 680 C CA . THR A 1 87 ? 2.216 12.621 -14.393 1.00 82.00 87 THR A CA 1
ATOM 681 C C . THR A 1 87 ? 2.111 11.370 -15.267 1.00 82.00 87 THR A C 1
ATOM 683 O O . THR A 1 87 ? 1.319 10.480 -14.975 1.00 82.00 87 THR A O 1
ATOM 686 N N . THR A 1 88 ? 2.971 11.230 -16.278 1.00 83.88 88 THR A N 1
ATOM 687 C CA . THR A 1 88 ? 3.005 10.020 -17.114 1.00 83.88 88 THR A CA 1
ATOM 688 C C . THR A 1 88 ? 3.382 8.774 -16.309 1.00 83.88 88 THR A C 1
ATOM 690 O O . THR A 1 88 ? 2.758 7.725 -16.455 1.00 83.88 88 THR A O 1
ATOM 693 N N . TYR A 1 89 ? 4.384 8.863 -15.428 1.00 80.38 89 TYR A N 1
ATOM 694 C CA . TYR A 1 89 ? 4.761 7.743 -14.563 1.00 80.38 89 TYR A CA 1
ATOM 695 C C . TYR A 1 89 ? 3.661 7.395 -13.568 1.00 80.38 89 TYR A C 1
ATOM 697 O O . TYR A 1 89 ? 3.428 6.212 -13.327 1.00 80.38 89 TYR A O 1
ATOM 705 N N . LYS A 1 90 ? 2.951 8.395 -13.041 1.00 84.62 90 LYS A N 1
ATOM 706 C CA . LYS A 1 90 ? 1.759 8.182 -12.222 1.00 84.62 90 LYS A CA 1
ATOM 707 C C . LYS A 1 90 ? 0.731 7.333 -12.969 1.00 84.62 90 LYS A C 1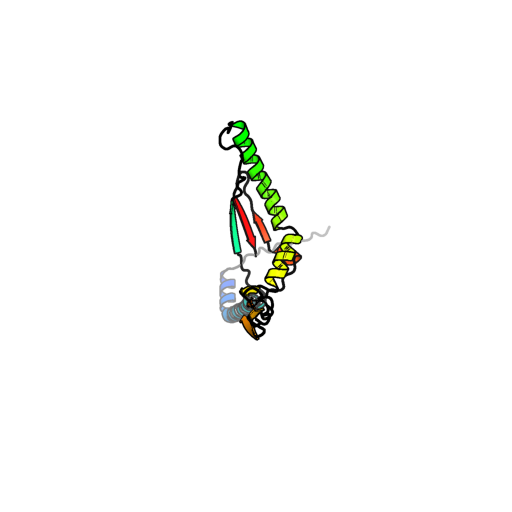
ATOM 709 O O . LYS A 1 90 ? 0.329 6.306 -12.431 1.00 84.62 90 LYS A O 1
ATOM 714 N N . ASP A 1 91 ? 0.381 7.702 -14.199 1.00 84.75 91 ASP A N 1
ATOM 715 C CA . ASP A 1 91 ? -0.612 6.975 -15.000 1.00 84.75 91 ASP A CA 1
ATOM 716 C C . ASP A 1 91 ? -0.153 5.556 -15.356 1.00 84.75 91 ASP A C 1
ATOM 718 O O . ASP A 1 91 ? -0.948 4.617 -15.353 1.00 84.75 91 ASP A O 1
ATOM 722 N N . ILE A 1 92 ? 1.142 5.362 -15.624 1.00 86.56 92 ILE A N 1
ATOM 723 C CA . ILE A 1 92 ? 1.708 4.032 -15.885 1.00 86.56 92 ILE A CA 1
ATOM 724 C C . ILE A 1 92 ? 1.629 3.158 -14.629 1.00 86.56 92 ILE A C 1
ATOM 726 O O . ILE A 1 92 ? 1.199 2.006 -14.717 1.00 86.56 92 ILE A O 1
ATOM 730 N N . ILE A 1 93 ? 2.022 3.680 -13.466 1.00 83.94 93 ILE A N 1
ATOM 731 C CA . ILE A 1 93 ? 2.061 2.923 -12.206 1.00 83.94 93 ILE A CA 1
ATOM 732 C C . ILE A 1 93 ? 0.650 2.533 -11.754 1.00 83.94 93 ILE A C 1
ATOM 734 O O . ILE A 1 93 ? 0.450 1.415 -11.279 1.00 83.94 93 ILE A O 1
ATOM 738 N N . THR A 1 94 ? -0.337 3.409 -11.945 1.00 87.81 94 THR A N 1
ATOM 739 C CA . THR A 1 94 ? -1.749 3.133 -11.633 1.00 87.81 94 THR A CA 1
ATOM 740 C C . THR A 1 94 ? -2.498 2.453 -12.783 1.00 87.81 94 THR A C 1
ATOM 742 O O . THR A 1 94 ? -3.693 2.174 -12.670 1.00 87.81 94 THR A O 1
ATOM 745 N N . SER A 1 95 ? -1.822 2.138 -13.892 1.00 90.31 95 SER A N 1
ATOM 746 C CA . SER A 1 95 ? -2.460 1.494 -15.037 1.00 90.31 95 SER A CA 1
ATOM 747 C C . SER A 1 95 ? -2.898 0.062 -14.722 1.00 90.31 95 SER A C 1
ATOM 749 O O . SER A 1 95 ? -2.224 -0.705 -14.032 1.00 90.31 95 SER A O 1
ATOM 751 N N . ASN A 1 96 ? -4.010 -0.353 -15.329 1.00 89.25 96 ASN A N 1
ATOM 752 C CA . ASN A 1 96 ? -4.588 -1.684 -15.130 1.00 89.25 96 ASN A CA 1
ATOM 753 C C . ASN A 1 96 ? -3.603 -2.823 -15.471 1.00 89.25 96 ASN A C 1
ATOM 755 O O . ASN A 1 96 ? -3.611 -3.867 -14.828 1.00 89.25 96 ASN A O 1
ATOM 759 N N . VAL A 1 97 ? -2.720 -2.637 -16.459 1.00 91.38 97 VAL A N 1
ATOM 760 C CA . VAL A 1 97 ? -1.724 -3.655 -16.841 1.00 91.38 97 VAL A CA 1
ATOM 761 C C . VAL A 1 97 ? -0.698 -3.864 -15.727 1.00 91.38 97 VAL A C 1
ATOM 763 O O . VAL A 1 97 ? -0.416 -5.009 -15.363 1.00 91.38 97 VAL A O 1
ATOM 766 N N . ILE A 1 98 ? -0.181 -2.775 -15.152 1.00 91.88 98 ILE A N 1
ATOM 767 C CA . ILE A 1 98 ? 0.780 -2.832 -14.048 1.00 91.88 98 ILE A CA 1
ATOM 768 C C . ILE A 1 98 ? 0.105 -3.361 -12.779 1.00 91.88 98 ILE A C 1
ATOM 770 O O . ILE A 1 98 ? 0.632 -4.283 -12.155 1.00 91.88 98 ILE A O 1
ATOM 774 N N . LEU A 1 99 ? -1.101 -2.887 -12.454 1.00 91.12 99 LEU A N 1
ATOM 775 C CA . LEU A 1 99 ? -1.861 -3.352 -11.289 1.00 91.12 99 LEU A CA 1
ATOM 776 C C . LEU A 1 99 ? -2.259 -4.832 -11.389 1.00 91.12 99 LEU A C 1
ATOM 778 O O . LEU A 1 99 ? -2.175 -5.557 -10.400 1.00 91.12 99 LEU A O 1
ATOM 782 N N . LYS A 1 100 ? -2.621 -5.334 -12.577 1.00 91.81 100 LYS A N 1
ATOM 783 C CA . LYS A 1 100 ? -2.842 -6.775 -12.811 1.00 91.81 100 LYS A CA 1
ATOM 784 C C . LYS A 1 100 ? -1.562 -7.586 -12.642 1.00 91.81 100 LYS A C 1
ATOM 786 O O . LYS A 1 100 ? -1.602 -8.677 -12.075 1.00 91.81 100 LYS A O 1
ATOM 791 N N . GLY A 1 101 ? -0.433 -7.068 -13.125 1.00 90.69 101 GLY A N 1
ATOM 792 C CA . GLY A 1 101 ? 0.878 -7.678 -12.909 1.00 90.69 101 GLY A CA 1
ATOM 793 C C . GLY A 1 101 ? 1.213 -7.785 -11.420 1.00 90.69 101 GLY A C 1
ATOM 794 O O . GLY A 1 101 ? 1.564 -8.866 -10.946 1.00 90.69 101 GLY A O 1
ATOM 795 N N . ALA A 1 102 ? 1.020 -6.694 -10.677 1.00 90.06 102 ALA A N 1
ATOM 796 C CA . ALA A 1 102 ? 1.225 -6.634 -9.233 1.00 90.06 102 ALA A CA 1
ATOM 797 C C . ALA A 1 102 ? 0.283 -7.585 -8.476 1.00 90.06 102 ALA A C 1
ATOM 799 O O . ALA A 1 102 ? 0.748 -8.373 -7.658 1.00 90.06 102 ALA A O 1
ATOM 800 N N . SER A 1 103 ? -1.011 -7.598 -8.810 1.00 90.81 103 SER A N 1
ATOM 801 C CA . SER A 1 103 ? -2.008 -8.541 -8.276 1.00 90.81 103 SER A CA 1
ATOM 802 C C . SER A 1 103 ? -1.567 -9.997 -8.448 1.00 90.81 103 SER A C 1
ATOM 804 O O . SER A 1 103 ? -1.554 -10.777 -7.495 1.00 90.81 103 SER A O 1
ATOM 806 N N . LYS A 1 104 ? -1.113 -10.361 -9.653 1.00 89.81 104 LYS A N 1
ATOM 807 C CA . LYS A 1 104 ? -0.627 -11.713 -9.951 1.00 89.81 104 LYS A CA 1
ATOM 808 C C . LYS A 1 104 ? 0.627 -12.069 -9.151 1.00 89.81 104 LYS A C 1
ATOM 810 O O . LYS A 1 104 ? 0.758 -13.210 -8.706 1.00 89.81 104 LYS A O 1
ATOM 815 N N . TYR A 1 105 ? 1.541 -11.115 -8.977 1.00 88.56 105 TYR A N 1
ATOM 816 C CA . TYR A 1 105 ? 2.737 -11.301 -8.158 1.00 88.56 105 TYR A CA 1
ATOM 817 C C . TYR A 1 105 ? 2.382 -11.505 -6.681 1.00 88.56 105 TYR A C 1
ATOM 819 O O . TYR A 1 105 ? 2.869 -12.448 -6.065 1.00 88.56 105 TYR A O 1
ATOM 827 N N . LEU A 1 106 ? 1.478 -10.688 -6.135 1.00 88.06 106 LEU A N 1
ATOM 828 C CA . LEU A 1 106 ? 1.002 -10.804 -4.754 1.00 88.06 106 LEU A CA 1
ATOM 829 C C . LEU A 1 106 ? 0.279 -12.131 -4.498 1.00 88.06 106 LEU A C 1
ATOM 831 O O . LEU A 1 106 ? 0.464 -12.735 -3.441 1.00 88.06 106 LEU A O 1
ATOM 835 N N . ALA A 1 107 ? -0.476 -12.638 -5.475 1.00 87.81 107 ALA A N 1
ATOM 836 C CA . ALA A 1 107 ? -1.132 -13.938 -5.368 1.00 87.81 107 ALA A CA 1
ATOM 837 C C . ALA A 1 107 ? -0.120 -15.098 -5.312 1.00 87.81 107 ALA A C 1
ATOM 839 O O . ALA A 1 107 ? -0.341 -16.092 -4.612 1.00 87.81 107 ALA A O 1
ATOM 840 N N . ASN A 1 108 ? 1.013 -14.981 -6.009 1.00 86.69 108 ASN A N 1
ATOM 841 C CA . ASN A 1 108 ? 2.043 -16.016 -6.042 1.00 86.69 108 ASN A CA 1
ATOM 842 C C . ASN A 1 108 ? 3.468 -15.424 -6.016 1.00 86.69 108 ASN A C 1
ATOM 844 O O . ASN A 1 108 ? 4.141 -15.414 -7.054 1.00 86.69 108 ASN A O 1
ATOM 848 N N . PRO A 1 109 ? 3.947 -14.982 -4.836 1.00 81.38 109 PRO A N 1
ATOM 849 C CA . PRO A 1 109 ? 5.254 -14.352 -4.679 1.00 81.38 109 PRO A CA 1
ATOM 850 C C . PRO A 1 109 ? 6.340 -15.430 -4.661 1.00 81.38 109 PRO A C 1
ATOM 852 O O . PRO A 1 109 ? 6.782 -15.905 -3.610 1.00 81.38 109 PRO A O 1
ATOM 855 N N . VAL A 1 110 ? 6.718 -15.889 -5.852 1.00 80.25 110 VAL A N 1
ATOM 856 C CA . VAL A 1 110 ? 7.729 -16.928 -6.047 1.00 80.25 110 VAL A CA 1
ATOM 857 C C . VAL A 1 110 ? 8.950 -16.359 -6.744 1.00 80.25 110 VAL A C 1
ATOM 859 O O . VAL A 1 110 ? 8.835 -15.707 -7.781 1.00 80.25 110 VAL A O 1
ATOM 862 N N . THR A 1 111 ? 10.133 -16.685 -6.232 1.00 74.94 111 THR A N 1
ATOM 863 C CA . THR A 1 111 ? 11.389 -16.396 -6.920 1.00 74.94 111 THR A CA 1
ATOM 864 C C . THR A 1 111 ? 12.113 -17.649 -7.346 1.00 74.94 111 THR A C 1
ATOM 866 O O . THR A 1 111 ? 12.020 -18.723 -6.745 1.00 74.94 111 THR A O 1
ATOM 869 N N . LEU A 1 112 ? 12.799 -17.515 -8.476 1.00 72.31 112 LEU A N 1
ATOM 870 C CA . LEU A 1 112 ? 13.538 -18.587 -9.111 1.00 72.31 112 LEU A CA 1
ATOM 871 C C . LEU A 1 112 ? 14.853 -18.808 -8.359 1.00 72.31 112 LEU A C 1
ATOM 873 O O . LEU A 1 112 ? 15.820 -18.082 -8.565 1.00 72.31 112 LEU A O 1
ATOM 877 N N . VAL A 1 113 ? 14.905 -19.839 -7.520 1.00 71.62 113 VAL A N 1
ATOM 878 C CA . VAL A 1 113 ? 16.110 -20.189 -6.751 1.00 71.62 113 VAL A CA 1
ATOM 879 C C . VAL A 1 113 ? 17.093 -20.992 -7.593 1.00 71.62 113 VAL A C 1
ATOM 881 O O . VAL A 1 113 ? 18.305 -20.847 -7.451 1.00 71.62 113 VAL A O 1
ATOM 884 N N . LYS A 1 114 ? 16.596 -21.847 -8.493 1.00 70.38 114 LYS A N 1
ATOM 885 C CA . LYS A 1 114 ? 17.440 -22.587 -9.440 1.00 70.38 114 LYS A CA 1
ATOM 886 C C . LYS A 1 114 ? 16.795 -22.617 -10.812 1.00 70.38 114 LYS A C 1
ATOM 888 O O . LYS A 1 114 ? 15.661 -23.070 -10.955 1.00 70.38 114 LYS A O 1
ATOM 893 N N . LYS A 1 115 ? 17.547 -22.178 -11.824 1.00 70.62 115 LYS A N 1
ATOM 894 C CA . LYS A 1 115 ? 17.150 -22.286 -13.232 1.00 70.62 115 LYS A CA 1
ATOM 895 C C . LYS A 1 115 ? 16.983 -23.757 -13.620 1.00 70.62 115 LYS A C 1
ATOM 897 O O . LYS A 1 115 ? 17.721 -24.622 -13.141 1.00 70.62 115 LYS A O 1
ATOM 902 N N . ALA A 1 116 ? 16.030 -24.025 -14.508 1.00 72.75 116 ALA A N 1
ATOM 903 C CA . ALA A 1 116 ? 15.854 -25.354 -15.075 1.00 72.75 116 ALA A CA 1
ATOM 904 C C . ALA A 1 116 ? 17.139 -25.795 -15.789 1.00 72.75 116 ALA A C 1
ATOM 906 O O . ALA A 1 116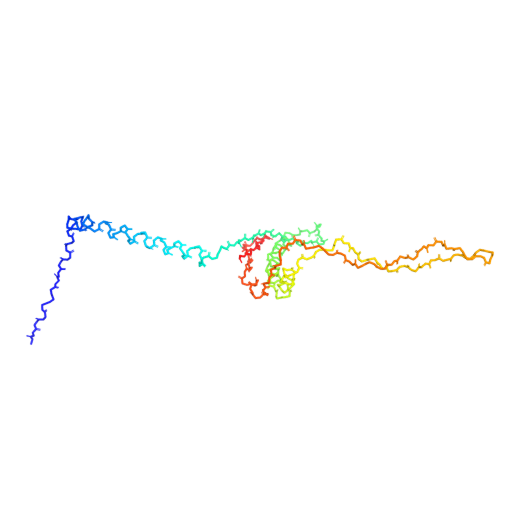 ? 17.775 -25.009 -16.496 1.00 72.75 116 ALA A O 1
ATOM 907 N N . THR A 1 117 ? 17.526 -27.055 -15.605 1.00 72.62 117 THR A N 1
ATOM 908 C CA . THR A 1 117 ? 18.659 -27.647 -16.323 1.00 72.62 117 THR A CA 1
ATOM 909 C C . THR A 1 117 ? 18.108 -28.561 -17.416 1.00 72.62 117 THR A C 1
ATOM 911 O O . THR A 1 117 ? 17.441 -29.542 -17.079 1.00 72.62 117 THR A O 1
ATOM 914 N N . PRO A 1 118 ? 18.343 -28.265 -18.709 1.00 71.44 118 PRO A N 1
ATOM 915 C CA . PRO A 1 118 ? 17.856 -29.106 -19.796 1.00 71.44 118 PRO A CA 1
ATOM 916 C C . PRO A 1 118 ? 18.593 -30.449 -19.818 1.00 71.44 118 PRO A C 1
ATOM 918 O O . PRO A 1 118 ? 19.754 -30.544 -19.405 1.00 71.44 118 PRO A O 1
ATOM 921 N N . ALA A 1 119 ? 17.924 -31.489 -20.318 1.00 72.75 119 ALA A N 1
ATOM 922 C CA . ALA A 1 119 ? 18.543 -32.800 -20.471 1.00 72.75 119 ALA A CA 1
ATOM 923 C C . ALA A 1 119 ? 19.707 -32.734 -21.472 1.00 72.75 119 ALA A C 1
ATOM 925 O O . ALA A 1 119 ? 19.582 -32.155 -22.551 1.00 72.75 119 ALA A O 1
ATOM 926 N N . LYS A 1 120 ? 20.832 -33.371 -21.134 1.00 79.19 120 LYS A N 1
ATOM 927 C CA . LYS A 1 120 ? 21.971 -33.557 -22.044 1.00 79.19 120 LYS A CA 1
ATOM 928 C C . LYS A 1 120 ? 22.129 -35.042 -22.339 1.00 79.19 120 LYS A C 1
ATOM 930 O O . LYS A 1 120 ? 22.207 -35.850 -21.414 1.00 79.19 120 LYS A O 1
ATOM 935 N N . LYS A 1 121 ? 22.171 -35.401 -23.624 1.00 73.44 121 LYS A N 1
ATOM 936 C CA . LYS A 1 121 ? 22.402 -36.785 -24.067 1.00 73.44 121 LYS A CA 1
ATOM 937 C C . LYS A 1 121 ? 23.836 -37.224 -23.744 1.00 73.44 121 LYS A C 1
ATOM 939 O O . LYS A 1 121 ? 24.733 -36.388 -23.631 1.00 73.44 121 LYS A O 1
ATOM 944 N N . ALA A 1 122 ? 24.039 -38.532 -23.592 1.00 74.62 122 ALA A N 1
ATOM 945 C CA . ALA A 1 122 ? 25.373 -39.104 -23.437 1.00 74.62 122 ALA A CA 1
ATOM 946 C C . ALA A 1 122 ? 26.186 -38.918 -24.726 1.00 74.62 122 ALA A C 1
ATOM 948 O O . ALA A 1 122 ? 25.648 -39.057 -25.825 1.00 74.62 122 ALA A O 1
ATOM 949 N N . VAL A 1 123 ? 27.476 -38.610 -24.585 1.00 80.88 123 VAL A N 1
ATOM 950 C CA . VAL A 1 123 ? 28.406 -38.475 -25.713 1.00 80.88 123 VAL A CA 1
ATOM 951 C C . VAL A 1 123 ? 29.374 -39.647 -25.672 1.00 80.88 123 VAL A C 1
ATOM 953 O O . VAL A 1 123 ? 29.989 -39.914 -24.636 1.00 80.88 123 VAL A O 1
ATOM 956 N N . TYR A 1 124 ? 29.514 -40.324 -26.807 1.00 78.06 124 TYR A N 1
ATOM 957 C CA . TYR A 1 124 ? 30.434 -41.438 -27.012 1.00 78.06 124 TYR A CA 1
ATOM 958 C C . TYR A 1 124 ? 31.492 -41.011 -28.025 1.00 78.06 124 TYR A C 1
ATOM 960 O O . TYR A 1 124 ? 31.157 -40.360 -29.015 1.00 78.06 124 TYR A O 1
ATOM 968 N N . LYS A 1 125 ? 32.751 -41.372 -27.786 1.00 78.00 125 LYS A N 1
ATOM 969 C CA . LYS A 1 125 ? 33.806 -41.295 -28.800 1.00 78.00 125 LYS A CA 1
ATOM 970 C C . LYS A 1 125 ? 34.140 -42.706 -29.254 1.00 78.00 125 LYS A C 1
ATOM 972 O O . LYS A 1 125 ? 34.170 -43.630 -28.444 1.00 78.00 125 LYS A O 1
ATOM 977 N N . THR A 1 126 ? 34.367 -42.861 -30.546 1.00 71.81 126 THR A N 1
ATOM 978 C CA . THR A 1 126 ? 34.784 -44.130 -31.135 1.00 71.81 126 THR A CA 1
ATOM 979 C C . THR A 1 126 ? 36.246 -43.979 -31.518 1.00 71.81 126 THR A C 1
ATOM 981 O O . THR A 1 126 ? 36.547 -43.149 -32.368 1.00 71.81 126 THR A O 1
ATOM 984 N N . ASN A 1 127 ? 37.123 -44.750 -30.880 1.00 74.00 127 ASN A N 1
ATOM 985 C CA . ASN A 1 127 ? 38.530 -44.882 -31.259 1.00 74.00 127 ASN A CA 1
ATOM 986 C C . ASN A 1 127 ? 38.792 -46.371 -31.512 1.00 74.00 127 ASN A C 1
ATOM 988 O O . ASN A 1 127 ? 38.366 -47.192 -30.699 1.00 74.00 127 ASN A O 1
ATOM 992 N N . ASP A 1 128 ? 39.421 -46.703 -32.642 1.00 65.88 128 ASP A N 1
ATOM 993 C CA . ASP A 1 128 ? 39.754 -48.078 -33.056 1.00 65.88 128 ASP A CA 1
ATOM 994 C C . ASP A 1 128 ? 38.622 -49.092 -32.829 1.00 65.88 128 ASP A C 1
ATOM 996 O O . ASP A 1 128 ? 38.746 -50.076 -32.102 1.00 65.88 128 ASP A O 1
ATOM 1000 N N . GLY A 1 129 ? 37.447 -48.802 -33.396 1.00 74.69 129 GLY A N 1
ATOM 1001 C CA . GLY A 1 129 ? 36.276 -49.688 -33.339 1.00 74.69 129 GLY A CA 1
ATOM 1002 C C . GLY A 1 129 ? 35.602 -49.808 -31.965 1.00 74.69 129 GLY A C 1
ATOM 1003 O O . GLY A 1 129 ? 34.468 -50.281 -31.885 1.00 74.69 129 GLY A O 1
ATOM 1004 N N . THR A 1 130 ? 36.219 -49.309 -30.890 1.00 65.88 130 THR A N 1
ATOM 1005 C CA . THR A 1 130 ? 35.688 -49.398 -29.526 1.00 65.88 130 THR A CA 1
ATOM 1006 C C . THR A 1 130 ? 35.024 -48.082 -29.119 1.00 65.88 130 THR A C 1
ATOM 1008 O O . THR A 1 130 ? 35.638 -47.011 -29.103 1.00 65.88 130 THR A O 1
ATOM 1011 N N . ARG A 1 131 ? 33.728 -48.137 -28.780 1.00 74.88 131 ARG A N 1
ATOM 1012 C CA . ARG A 1 131 ? 32.966 -46.963 -28.324 1.00 74.88 131 ARG A CA 1
ATOM 1013 C C . ARG A 1 131 ? 33.199 -46.748 -26.835 1.00 74.88 131 ARG A C 1
ATOM 1015 O O . ARG A 1 131 ? 32.729 -47.527 -26.012 1.00 74.88 131 ARG A O 1
ATOM 1022 N N . THR A 1 132 ? 33.863 -45.656 -26.481 1.00 75.50 132 THR A N 1
ATOM 1023 C CA . THR A 1 132 ? 34.073 -45.259 -25.087 1.00 75.50 132 THR A CA 1
ATOM 1024 C C . THR A 1 132 ? 33.136 -44.114 -24.714 1.00 75.50 132 THR A C 1
ATOM 1026 O O . THR A 1 132 ? 32.943 -43.140 -25.452 1.00 75.50 132 THR A O 1
ATOM 1029 N N . LEU A 1 133 ? 32.482 -44.248 -23.560 1.00 77.50 133 LEU A N 1
ATOM 1030 C CA . LEU A 1 133 ? 31.606 -43.216 -23.018 1.00 77.50 133 LEU A CA 1
ATOM 1031 C C . LEU A 1 133 ? 32.460 -42.058 -22.497 1.00 77.50 133 LEU A C 1
ATOM 1033 O O . LEU A 1 133 ? 33.179 -42.218 -21.516 1.00 77.50 133 LEU A O 1
ATOM 1037 N N . VAL A 1 134 ? 32.340 -40.879 -23.107 1.00 77.50 134 VAL A N 1
ATOM 1038 C CA . VAL A 1 134 ? 33.125 -39.701 -22.700 1.00 77.50 134 VAL A CA 1
ATOM 1039 C C . VAL A 1 134 ? 32.339 -38.722 -21.841 1.00 77.50 134 VAL A C 1
ATOM 1041 O O . VAL A 1 134 ? 32.926 -37.994 -21.046 1.00 77.50 134 VAL A O 1
ATOM 1044 N N . LYS A 1 135 ? 31.007 -38.683 -21.971 1.00 75.50 135 LYS A N 1
ATOM 1045 C CA . LYS A 1 135 ? 30.137 -37.876 -21.104 1.00 75.50 135 LYS A CA 1
ATOM 1046 C C . LYS A 1 135 ? 28.851 -38.630 -20.802 1.00 75.50 135 LYS A C 1
ATOM 1048 O O . LYS A 1 135 ? 28.136 -39.027 -21.721 1.00 75.50 135 LYS A O 1
ATOM 1053 N N . LYS A 1 136 ? 28.542 -38.789 -19.513 1.00 74.00 136 LYS A N 1
ATOM 1054 C CA . LYS A 1 136 ? 27.282 -39.381 -19.042 1.00 74.00 136 LYS A CA 1
ATOM 1055 C C . LYS A 1 136 ? 26.101 -38.458 -19.359 1.00 74.00 136 LYS A C 1
ATOM 1057 O O . LYS A 1 136 ? 26.238 -37.235 -19.340 1.00 74.00 136 LYS A O 1
ATOM 1062 N N . ALA A 1 137 ? 24.942 -39.054 -19.629 1.00 72.75 137 ALA A N 1
ATOM 1063 C CA . ALA A 1 137 ? 23.703 -38.307 -19.809 1.00 72.75 137 ALA A CA 1
ATOM 1064 C C . ALA A 1 137 ? 23.307 -37.586 -18.509 1.00 72.75 137 ALA A C 1
ATOM 1066 O O . ALA A 1 137 ? 23.416 -38.148 -17.418 1.00 72.75 137 ALA A O 1
ATOM 1067 N N . VAL A 1 138 ? 22.808 -36.357 -18.633 1.00 75.81 138 VAL A N 1
ATOM 1068 C CA . VAL A 1 138 ? 22.265 -35.571 -17.518 1.00 75.81 138 VAL A CA 1
ATOM 1069 C C . VAL A 1 138 ? 20.759 -35.459 -17.715 1.00 75.81 138 VAL A C 1
ATOM 1071 O O . VAL A 1 138 ? 20.307 -34.951 -18.741 1.00 75.81 138 VAL A O 1
ATOM 1074 N N . LYS A 1 139 ? 19.979 -35.944 -16.743 1.00 72.88 139 LYS A N 1
ATOM 1075 C CA . LYS A 1 139 ? 18.513 -35.823 -16.754 1.00 72.88 139 LYS A CA 1
ATOM 1076 C C . LYS A 1 139 ? 18.093 -34.365 -16.549 1.00 72.88 139 LYS A C 1
ATOM 1078 O O . LYS A 1 139 ? 18.751 -33.638 -15.803 1.00 72.88 139 LYS A O 1
ATOM 1083 N N . ALA A 1 140 ? 16.994 -33.961 -17.189 1.00 73.94 140 ALA A N 1
ATOM 1084 C CA . ALA A 1 140 ? 16.421 -32.635 -16.983 1.00 73.94 140 ALA A CA 1
ATOM 1085 C C . ALA A 1 140 ? 15.987 -32.463 -15.521 1.00 73.94 140 ALA A C 1
ATOM 1087 O O . ALA A 1 140 ? 15.420 -33.382 -14.928 1.00 73.94 140 ALA A O 1
ATOM 1088 N N . LYS A 1 141 ? 16.244 -31.285 -14.951 1.00 76.12 141 LYS A N 1
ATOM 1089 C CA . LYS A 1 141 ? 15.740 -30.900 -13.628 1.00 76.12 141 LYS A CA 1
ATOM 1090 C C . LYS A 1 141 ? 14.879 -29.643 -13.779 1.00 76.12 141 LYS A C 1
ATOM 1092 O O . LYS A 1 141 ? 15.355 -28.681 -14.393 1.00 76.12 141 LYS A O 1
ATOM 1097 N N . PRO A 1 142 ? 13.637 -29.640 -13.260 1.00 72.88 142 PRO A N 1
ATOM 1098 C CA . PRO A 1 142 ? 12.764 -28.476 -13.341 1.00 72.88 142 PRO A CA 1
ATOM 1099 C C . PRO A 1 142 ? 13.337 -27.301 -12.541 1.00 72.88 142 PRO A C 1
ATOM 1101 O O . PRO A 1 142 ? 14.151 -27.481 -11.631 1.00 72.88 142 PRO A O 1
ATOM 1104 N N . ALA A 1 143 ? 12.912 -26.092 -12.904 1.00 76.31 143 ALA A N 1
ATOM 1105 C CA . ALA A 1 143 ? 13.215 -24.887 -12.146 1.00 76.31 143 ALA A CA 1
ATOM 1106 C C . ALA A 1 143 ? 12.659 -25.001 -10.719 1.00 76.31 143 ALA A C 1
ATOM 1108 O O . ALA A 1 143 ? 11.523 -25.434 -10.526 1.00 76.31 143 ALA A O 1
ATOM 1109 N N . VAL A 1 144 ? 13.459 -24.611 -9.727 1.00 78.25 144 VAL A N 1
ATOM 1110 C CA . VAL A 1 144 ? 13.042 -24.616 -8.320 1.00 78.25 144 VAL A CA 1
ATOM 1111 C C . VAL A 1 144 ? 12.680 -23.197 -7.922 1.00 78.25 144 VAL A C 1
ATOM 1113 O O . VAL A 1 144 ? 13.518 -22.296 -8.005 1.00 78.25 144 VAL A O 1
ATOM 1116 N N . TYR A 1 145 ? 11.444 -23.025 -7.469 1.00 76.81 145 TYR A N 1
ATOM 1117 C CA . TYR A 1 145 ? 10.916 -21.764 -6.970 1.00 76.81 145 TYR A CA 1
ATOM 1118 C C . TYR A 1 145 ? 10.822 -21.802 -5.445 1.00 76.81 145 TYR A C 1
ATOM 1120 O O . TYR A 1 145 ? 10.450 -22.829 -4.877 1.00 76.81 145 TYR A O 1
ATOM 1128 N N . LYS A 1 146 ? 11.134 -20.692 -4.778 1.00 76.94 146 LYS A N 1
ATOM 1129 C CA . LYS A 1 146 ? 10.895 -20.512 -3.341 1.00 76.94 146 LYS A CA 1
ATOM 1130 C C . LYS A 1 146 ? 9.888 -19.387 -3.155 1.00 76.94 146 LYS A C 1
ATOM 1132 O O . LYS A 1 146 ? 9.944 -18.390 -3.868 1.00 76.94 146 LYS A O 1
ATOM 1137 N N . ARG A 1 147 ? 8.950 -19.572 -2.224 1.00 76.75 147 ARG A N 1
ATOM 1138 C CA . ARG A 1 147 ? 8.032 -18.504 -1.822 1.00 76.75 147 ARG A CA 1
ATOM 1139 C C . ARG A 1 147 ? 8.787 -17.492 -0.976 1.00 76.75 147 ARG A C 1
ATOM 1141 O O . ARG A 1 147 ? 9.428 -17.878 0.001 1.00 76.75 147 ARG A O 1
ATOM 1148 N N . GLU A 1 148 ? 8.717 -16.230 -1.370 1.00 73.19 148 GLU A N 1
ATOM 1149 C CA . GLU A 1 148 ? 9.375 -15.139 -0.647 1.00 73.19 148 GLU A CA 1
ATOM 1150 C C . GLU A 1 148 ? 8.548 -14.662 0.539 1.00 73.19 148 GLU A C 1
ATOM 1152 O O . GLU A 1 148 ? 9.094 -14.284 1.572 1.00 73.19 148 GLU A O 1
ATOM 1157 N N . SER A 1 149 ? 7.226 -14.699 0.396 1.00 75.56 149 SER A N 1
ATOM 1158 C CA . SER A 1 149 ? 6.294 -14.115 1.351 1.00 75.56 149 SER A CA 1
ATOM 1159 C C . SER A 1 149 ? 4.930 -14.812 1.311 1.00 75.56 149 SER A C 1
ATOM 1161 O O . SER A 1 149 ? 4.694 -15.752 0.542 1.00 75.56 149 SER A O 1
ATOM 1163 N N . LYS A 1 150 ? 4.031 -14.382 2.202 1.00 82.25 150 LYS A N 1
ATOM 1164 C CA . LYS A 1 150 ? 2.639 -14.841 2.240 1.00 82.25 150 LYS A CA 1
ATOM 1165 C C . LYS A 1 150 ? 1.918 -14.374 0.968 1.00 82.25 150 LYS A C 1
ATOM 1167 O O . LYS A 1 150 ? 2.098 -13.238 0.543 1.00 82.25 150 LYS A O 1
ATOM 1172 N N . SER A 1 151 ? 1.118 -15.254 0.371 1.00 84.06 151 SER A N 1
ATOM 1173 C CA . SER A 1 151 ? 0.269 -14.911 -0.774 1.00 84.06 151 SER A CA 1
ATOM 1174 C C . SER A 1 151 ? -0.887 -14.010 -0.341 1.00 84.06 151 SER A C 1
ATOM 1176 O O . SER A 1 151 ? -1.541 -14.298 0.662 1.00 84.06 151 SER A O 1
ATOM 1178 N N . TYR A 1 152 ? -1.182 -12.991 -1.144 1.00 84.94 152 TYR A N 1
ATOM 1179 C CA . TYR A 1 152 ? -2.330 -12.103 -0.984 1.00 84.94 152 TYR A CA 1
ATOM 1180 C C . TYR A 1 152 ? -3.163 -12.100 -2.263 1.00 84.94 152 TYR A C 1
ATOM 1182 O O . TYR A 1 152 ? -2.652 -11.840 -3.350 1.00 84.94 152 TYR A O 1
ATOM 1190 N N . SER A 1 153 ? -4.455 -12.392 -2.136 1.00 87.31 153 SER A N 1
ATOM 1191 C CA . SER A 1 153 ? -5.405 -12.266 -3.239 1.00 87.31 153 SER A CA 1
ATOM 1192 C C . SER A 1 153 ? -6.015 -10.874 -3.184 1.00 87.31 153 SER A C 1
ATOM 1194 O O . SER A 1 153 ? -6.941 -10.649 -2.414 1.00 87.31 153 SER A O 1
ATOM 1196 N N . VAL A 1 154 ? -5.473 -9.953 -3.976 1.00 88.81 154 VAL A N 1
ATOM 1197 C CA . VAL A 1 154 ? -5.994 -8.588 -4.114 1.00 88.81 154 VAL A CA 1
ATOM 1198 C C . VAL A 1 154 ? -6.227 -8.333 -5.592 1.00 88.81 154 VAL A C 1
ATOM 1200 O O . VAL A 1 154 ? -5.333 -8.569 -6.409 1.00 88.81 154 VAL A O 1
ATOM 1203 N N . SER A 1 155 ? -7.425 -7.898 -5.961 1.00 90.56 155 SER A N 1
ATOM 1204 C CA . SER A 1 155 ? -7.765 -7.574 -7.344 1.00 90.56 155 SER A CA 1
ATOM 1205 C C . SER A 1 155 ? -7.068 -6.291 -7.809 1.00 90.56 155 SER A C 1
ATOM 1207 O O . SER A 1 155 ? -6.658 -5.448 -7.013 1.00 90.56 155 SER A O 1
ATOM 1209 N N . ALA A 1 156 ? -6.955 -6.109 -9.127 1.00 89.94 156 ALA A N 1
ATOM 1210 C CA . ALA A 1 156 ? -6.398 -4.877 -9.688 1.00 89.94 156 ALA A CA 1
ATOM 1211 C C . ALA A 1 156 ? -7.218 -3.631 -9.303 1.00 89.94 156 ALA A C 1
ATOM 1213 O O . ALA A 1 156 ? -6.641 -2.562 -9.145 1.00 89.94 156 ALA A O 1
ATOM 1214 N N . ASN A 1 157 ? -8.535 -3.772 -9.114 1.00 89.44 157 ASN A N 1
ATOM 1215 C CA . ASN A 1 157 ? -9.398 -2.667 -8.694 1.00 89.44 157 ASN A CA 1
ATOM 1216 C C . ASN A 1 157 ? -9.171 -2.302 -7.224 1.00 89.44 157 ASN A C 1
ATOM 1218 O O . ASN A 1 157 ? -9.050 -1.125 -6.908 1.00 89.44 157 ASN A O 1
ATOM 1222 N N . GLU A 1 158 ? -9.055 -3.294 -6.339 1.00 88.69 158 GLU A N 1
ATOM 1223 C CA . GLU A 1 158 ? -8.706 -3.049 -4.933 1.00 88.69 158 GLU A CA 1
ATOM 1224 C C . GLU A 1 158 ? -7.319 -2.408 -4.816 1.00 88.69 158 GLU A C 1
ATOM 1226 O O . GLU A 1 158 ? -7.155 -1.443 -4.079 1.00 88.69 158 GLU A O 1
ATOM 1231 N N . LEU A 1 159 ? -6.343 -2.864 -5.611 1.00 89.81 159 LEU A N 1
ATOM 1232 C CA . LEU A 1 159 ? -5.023 -2.231 -5.691 1.00 89.81 159 LEU A CA 1
ATOM 1233 C C . LEU A 1 159 ? -5.097 -0.797 -6.227 1.00 89.81 159 LEU A C 1
ATOM 1235 O O . LEU A 1 159 ? -4.409 0.074 -5.706 1.00 89.81 159 LEU A O 1
ATOM 1239 N N . ALA A 1 160 ? -5.931 -0.533 -7.238 1.00 89.94 160 ALA A N 1
ATOM 1240 C CA . ALA A 1 160 ? -6.124 0.814 -7.772 1.00 89.94 160 ALA A CA 1
ATOM 1241 C C . ALA A 1 160 ? -6.670 1.774 -6.707 1.00 89.94 160 ALA A C 1
ATOM 1243 O O . ALA A 1 160 ? -6.272 2.932 -6.664 1.00 89.94 160 ALA A O 1
ATOM 1244 N N . SER A 1 161 ? -7.571 1.294 -5.847 1.00 89.38 161 SER A N 1
ATOM 1245 C CA . SER A 1 161 ? -8.123 2.079 -4.739 1.00 89.38 161 SER A CA 1
ATOM 1246 C C . SER A 1 161 ? -7.166 2.206 -3.548 1.00 89.38 161 SER A C 1
ATOM 1248 O O . SER A 1 161 ? -7.254 3.182 -2.809 1.00 89.38 161 SER A O 1
ATOM 1250 N N . ALA A 1 162 ? -6.263 1.243 -3.361 1.00 89.12 162 ALA A N 1
ATOM 1251 C CA . ALA A 1 162 ? -5.286 1.212 -2.271 1.00 89.12 162 ALA A CA 1
ATOM 1252 C C . ALA A 1 162 ? -4.024 2.046 -2.550 1.00 89.12 162 ALA A C 1
ATOM 1254 O O . ALA A 1 162 ? -3.325 2.450 -1.620 1.00 89.12 162 ALA A O 1
ATOM 1255 N N . VAL A 1 163 ? -3.702 2.289 -3.823 1.00 90.19 163 VAL A N 1
ATOM 1256 C CA . VAL A 1 163 ? -2.474 2.973 -4.241 1.00 90.19 163 VAL A CA 1
ATOM 1257 C C . VAL A 1 163 ? -2.755 4.428 -4.609 1.00 90.19 163 VAL A C 1
ATOM 1259 O O . VAL A 1 163 ? -3.639 4.731 -5.405 1.00 90.19 163 VAL A O 1
ATOM 1262 N N . SER A 1 164 ? -1.945 5.343 -4.083 1.00 89.94 164 SER A N 1
ATOM 1263 C CA . SER A 1 164 ? -1.985 6.764 -4.424 1.00 89.94 164 SER A CA 1
ATOM 1264 C C . SER A 1 164 ? -0.601 7.292 -4.795 1.00 89.94 164 SER A C 1
ATOM 1266 O O . SER A 1 164 ? 0.424 6.838 -4.286 1.00 89.94 164 SER A O 1
ATOM 1268 N N . VAL A 1 165 ? -0.581 8.253 -5.721 1.00 87.75 165 VAL A N 1
ATOM 1269 C CA . VAL A 1 165 ? 0.636 8.940 -6.163 1.00 87.75 165 VAL A CA 1
ATOM 1270 C C . VAL A 1 165 ? 0.484 10.432 -5.905 1.00 87.75 165 VAL A C 1
ATOM 1272 O O . VAL A 1 165 ? -0.385 11.081 -6.501 1.00 87.75 165 VAL A O 1
ATOM 1275 N N . THR A 1 166 ? 1.354 10.960 -5.050 1.00 86.12 166 THR A N 1
ATOM 1276 C CA . THR A 1 166 ? 1.364 12.364 -4.626 1.00 86.12 166 THR A CA 1
ATOM 1277 C C . THR A 1 166 ? 2.590 13.076 -5.181 1.00 86.12 166 THR A C 1
ATOM 1279 O O . THR A 1 166 ? 3.713 12.571 -5.111 1.00 86.12 166 THR A O 1
ATOM 1282 N N . THR A 1 167 ? 2.366 14.262 -5.743 1.00 79.25 167 THR A N 1
ATOM 1283 C CA . THR A 1 167 ? 3.357 15.054 -6.481 1.00 79.25 167 THR A CA 1
ATOM 1284 C C . THR A 1 167 ? 3.215 16.518 -6.081 1.00 79.25 167 THR A C 1
ATOM 1286 O O . THR A 1 167 ? 2.088 17.003 -5.977 1.00 79.25 167 THR A O 1
ATOM 1289 N N . THR A 1 168 ? 4.318 17.241 -5.920 1.00 75.31 168 THR A N 1
ATOM 1290 C CA . THR A 1 168 ? 4.291 18.693 -5.668 1.00 75.31 168 THR A CA 1
ATOM 1291 C C . THR A 1 168 ? 4.542 19.451 -6.970 1.00 75.31 168 THR A C 1
ATOM 1293 O O . THR A 1 168 ? 5.359 19.018 -7.785 1.00 75.31 168 THR A O 1
ATOM 1296 N N . THR A 1 169 ? 3.869 20.587 -7.174 1.00 67.44 169 THR A N 1
ATOM 1297 C CA . THR A 1 169 ? 4.131 21.481 -8.313 1.00 67.44 169 THR A CA 1
ATOM 1298 C C . THR A 1 169 ? 5.612 21.862 -8.331 1.00 67.44 169 THR A C 1
ATOM 1300 O O . THR A 1 169 ? 6.154 22.288 -7.313 1.00 67.44 169 THR A O 1
ATOM 1303 N N . SER A 1 170 ? 6.271 21.672 -9.474 1.00 67.88 170 SER A N 1
ATOM 1304 C CA . SER A 1 170 ? 7.713 21.901 -9.662 1.00 67.88 170 SER A CA 1
ATOM 1305 C C . SER A 1 170 ? 8.670 20.906 -8.986 1.00 67.88 170 SER A C 1
ATOM 1307 O O . SER A 1 170 ? 9.872 21.164 -8.932 1.00 67.88 170 SER A O 1
ATOM 1309 N N . SER A 1 171 ? 8.179 19.753 -8.517 1.00 73.88 171 SER A N 1
ATOM 1310 C CA . SER A 1 171 ? 9.014 18.672 -7.978 1.00 73.88 171 SER A CA 1
ATOM 1311 C C . SER A 1 171 ? 9.262 17.570 -9.009 1.00 73.88 171 SER A C 1
ATOM 1313 O O . SER A 1 171 ? 8.334 17.078 -9.645 1.00 73.88 171 SER A O 1
ATOM 1315 N N . GLN A 1 172 ? 10.517 17.128 -9.112 1.00 75.94 172 GLN A N 1
ATOM 1316 C CA . GLN A 1 172 ? 10.908 15.917 -9.849 1.00 75.94 172 GLN A CA 1
ATOM 1317 C C . GLN A 1 172 ? 10.749 14.637 -9.011 1.00 75.94 172 GLN A C 1
ATOM 1319 O O . GLN A 1 172 ? 10.936 13.529 -9.512 1.00 75.94 172 GLN A O 1
ATOM 1324 N N . VAL A 1 173 ? 10.425 14.782 -7.724 1.00 80.75 173 VAL A N 1
ATOM 1325 C CA . VAL A 1 173 ? 10.192 13.673 -6.800 1.00 80.75 173 VAL A CA 1
ATOM 1326 C C . VAL A 1 173 ? 8.696 13.484 -6.606 1.00 80.75 173 VAL A C 1
ATOM 1328 O O . VAL A 1 173 ? 7.976 14.447 -6.321 1.00 80.75 173 VAL A O 1
ATOM 1331 N N . PHE A 1 174 ? 8.243 12.238 -6.709 1.00 87.25 174 PHE A N 1
ATOM 1332 C CA . PHE A 1 174 ? 6.886 11.841 -6.360 1.00 87.25 174 PHE A CA 1
ATOM 1333 C C . PHE A 1 174 ? 6.878 10.714 -5.335 1.00 87.25 174 PHE A C 1
ATOM 1335 O O . PHE A 1 174 ? 7.799 9.901 -5.267 1.00 87.25 174 PHE A O 1
ATOM 1342 N N . THR A 1 175 ? 5.821 10.675 -4.528 1.00 87.81 175 THR A N 1
ATOM 1343 C CA . THR A 1 175 ? 5.625 9.645 -3.506 1.00 87.81 175 THR A CA 1
ATOM 1344 C C . THR A 1 175 ? 4.553 8.676 -3.966 1.00 87.81 175 THR A C 1
ATOM 1346 O O . THR A 1 175 ? 3.449 9.090 -4.316 1.00 87.81 175 THR A O 1
ATOM 1349 N N . LEU A 1 176 ? 4.882 7.390 -3.952 1.00 89.50 176 LEU A N 1
ATOM 1350 C CA . LEU A 1 176 ? 3.940 6.294 -4.115 1.00 89.50 176 LEU A CA 1
ATOM 1351 C C . LEU A 1 176 ? 3.584 5.762 -2.730 1.00 89.50 176 LEU A C 1
ATOM 1353 O O . LEU A 1 176 ? 4.476 5.329 -2.002 1.00 89.50 176 LEU A O 1
ATOM 1357 N N . SER A 1 177 ? 2.299 5.757 -2.398 1.00 89.62 177 SER A N 1
ATOM 1358 C CA . SER A 1 177 ? 1.774 5.238 -1.137 1.00 89.62 177 SER A CA 1
ATOM 1359 C C . SER A 1 177 ? 0.766 4.121 -1.400 1.00 89.62 177 SER A C 1
ATOM 1361 O O . SER A 1 177 ? -0.045 4.223 -2.315 1.00 89.62 177 SER A O 1
ATOM 1363 N N . ALA A 1 178 ? 0.802 3.066 -0.593 1.00 88.12 178 ALA A N 1
ATOM 1364 C CA . ALA A 1 178 ? -0.167 1.973 -0.572 1.00 88.12 178 ALA A CA 1
ATOM 1365 C C . ALA A 1 178 ? -0.776 1.884 0.832 1.00 88.12 178 ALA A C 1
ATOM 1367 O O . ALA A 1 178 ? -0.032 2.015 1.805 1.00 88.12 178 ALA A O 1
ATOM 1368 N N . THR A 1 179 ? -2.095 1.719 0.936 1.00 84.56 179 THR A N 1
ATOM 1369 C CA . THR A 1 179 ? -2.865 1.678 2.199 1.00 84.56 179 THR A CA 1
ATOM 1370 C C . THR A 1 179 ? -3.819 0.494 2.239 1.00 84.56 179 THR A C 1
ATOM 1372 O O . THR A 1 179 ? -4.282 0.093 1.150 1.00 84.56 179 THR A O 1
#

Foldseek 3Di:
DDDDDDDPDPPPDDPVVVVVVCVVCVVVVVVVVVVVVVVVVCCCPPVDDDDDKDKDKDFQDDPDPCPPDDDVVNVVVRLVVLQVVLVVVQCVCLDLVNLQVVLVCLQAVKDFPDAKDDKDDWDWDDDPNDTDTPGHIDHIDHTDIDHPDDHDRDHSVNQSVQWDKADDVSGSMIMIMGD

Organism: Lactobacillus delbrueckii subsp. bulgaricus (NCBI:txid1585)

Secondary structure (DSSP, 8-state):
--------------HHHHHHHHHHTHHHHHHHHHHHHHHHHHHHHHT-PPP--EEEEEE-----S-TT---HHHHHHHHHHHHHHHHHHHHHHTSHHHHHHHHHHHHS-EEEEE--B--B--EEEEETTEEEEEE--B--BPPEEEE-S------HHHHHHHEEEEE-TT-SEEEEEE-